Protein AF-F3LDH5-F1 (afdb_monomer_lite)

Structure (mmCIF, N/CA/C/O backbone):
data_AF-F3LDH5-F1
#
_entry.id   AF-F3LDH5-F1
#
loop_
_atom_site.group_PDB
_atom_site.id
_atom_site.type_symbol
_atom_site.label_atom_id
_atom_site.label_alt_id
_atom_site.label_comp_id
_atom_site.label_asym_id
_atom_site.label_entity_id
_atom_site.label_seq_id
_atom_site.pdbx_PDB_ins_code
_atom_site.Cartn_x
_atom_site.Cartn_y
_atom_site.Cartn_z
_atom_site.occupancy
_atom_site.B_iso_or_equiv
_atom_site.auth_seq_id
_atom_site.auth_comp_id
_atom_site.auth_asym_id
_atom_site.auth_atom_id
_atom_site.pdbx_PDB_model_num
ATOM 1 N N . MET A 1 1 ? -31.191 -3.529 12.093 1.00 47.81 1 MET A N 1
ATOM 2 C CA . MET A 1 1 ? -30.528 -4.529 11.219 1.00 47.81 1 MET A CA 1
ATOM 3 C C . MET A 1 1 ? -29.869 -3.888 9.993 1.00 47.81 1 MET A C 1
ATOM 5 O O . MET A 1 1 ? -28.769 -4.296 9.650 1.00 47.81 1 MET A O 1
ATOM 9 N N . SER A 1 2 ? -30.461 -2.839 9.402 1.00 53.72 2 SER A N 1
ATOM 10 C CA . SER A 1 2 ? -29.911 -2.131 8.227 1.00 53.72 2 SER A CA 1
ATOM 11 C C . SER A 1 2 ? -28.595 -1.366 8.480 1.00 53.72 2 SER A C 1
ATOM 13 O O . SER A 1 2 ? -27.668 -1.470 7.682 1.00 53.72 2 SER A O 1
ATOM 15 N N . GLU A 1 3 ? -28.449 -0.666 9.614 1.00 51.94 3 GLU A N 1
ATOM 16 C CA . GLU A 1 3 ? -27.232 0.126 9.902 1.00 51.94 3 GLU A CA 1
ATOM 17 C C . GLU A 1 3 ? -25.965 -0.727 10.075 1.00 51.94 3 GLU A C 1
ATOM 19 O O . G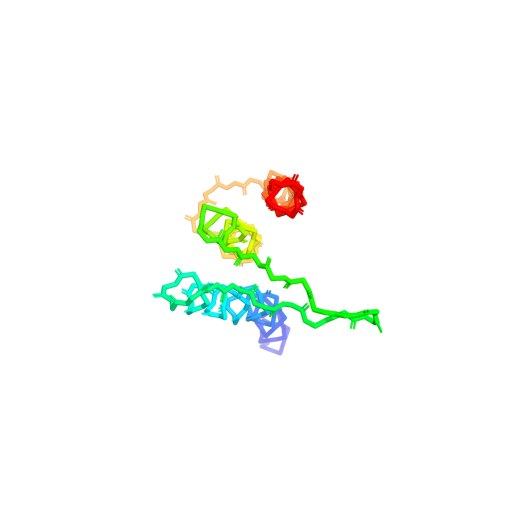LU A 1 3 ? -24.884 -0.354 9.620 1.00 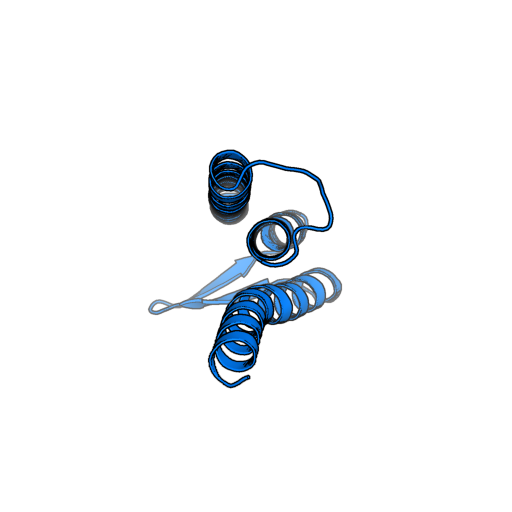51.94 3 GLU A O 1
ATOM 24 N N . VAL A 1 4 ? -26.093 -1.913 10.681 1.00 57.12 4 VAL A N 1
ATOM 25 C CA . VAL A 1 4 ? -24.966 -2.843 10.870 1.00 57.12 4 VAL A CA 1
ATOM 26 C C . VAL A 1 4 ? -24.489 -3.401 9.524 1.00 57.12 4 VAL A C 1
ATOM 28 O O . VAL A 1 4 ? -23.288 -3.545 9.303 1.00 57.12 4 VAL A O 1
ATOM 31 N N . ILE A 1 5 ? -25.414 -3.672 8.598 1.00 57.38 5 ILE A N 1
ATOM 32 C CA . ILE A 1 5 ? -25.102 -4.166 7.247 1.00 57.38 5 ILE A CA 1
ATOM 33 C C . ILE A 1 5 ? -24.427 -3.062 6.417 1.00 57.38 5 ILE A C 1
ATOM 35 O O . ILE A 1 5 ? -23.420 -3.312 5.749 1.00 57.38 5 ILE A O 1
ATOM 39 N N . GLN A 1 6 ? -24.908 -1.820 6.521 1.00 57.19 6 GLN A N 1
ATOM 40 C CA . GLN A 1 6 ? -24.323 -0.663 5.839 1.00 57.19 6 GLN A CA 1
ATOM 41 C C . GLN A 1 6 ? -22.910 -0.337 6.358 1.00 57.19 6 GLN A C 1
ATOM 43 O O . GLN A 1 6 ? -22.003 -0.062 5.570 1.00 57.19 6 GLN A O 1
ATOM 48 N N . SER A 1 7 ? -22.688 -0.455 7.672 1.00 65.75 7 SER A N 1
ATOM 49 C CA . SER A 1 7 ? -21.374 -0.303 8.312 1.00 65.75 7 SER A CA 1
ATOM 50 C C . SER A 1 7 ? -20.359 -1.344 7.822 1.00 65.75 7 SER A C 1
ATOM 52 O O . SER A 1 7 ? -19.245 -0.988 7.427 1.00 65.75 7 SER A O 1
ATOM 54 N N . LYS A 1 8 ? -20.758 -2.623 7.761 1.00 69.19 8 LYS A N 1
ATOM 55 C CA . LYS A 1 8 ? -19.900 -3.711 7.263 1.00 69.19 8 LYS A CA 1
ATOM 56 C C . LYS A 1 8 ? -19.580 -3.577 5.776 1.00 69.19 8 LYS A C 1
ATOM 58 O O . LYS A 1 8 ? -18.443 -3.807 5.381 1.00 69.19 8 LYS A O 1
ATOM 63 N N . THR A 1 9 ? -20.546 -3.149 4.967 1.00 75.38 9 THR A N 1
ATOM 64 C CA . THR A 1 9 ? -20.340 -2.921 3.527 1.00 75.38 9 THR A CA 1
ATOM 65 C C . THR A 1 9 ? -19.327 -1.801 3.285 1.00 75.38 9 THR A C 1
ATOM 67 O O . THR A 1 9 ? -18.425 -1.941 2.464 1.00 75.38 9 THR A O 1
ATOM 70 N N . LYS A 1 10 ? -19.409 -0.710 4.055 1.00 75.12 10 LYS A N 1
ATOM 71 C CA . LYS A 1 10 ? -18.448 0.395 3.967 1.00 75.12 10 LYS A CA 1
ATOM 72 C C . LYS A 1 10 ? -17.036 -0.039 4.376 1.00 75.12 10 LYS A C 1
ATOM 74 O O . LYS A 1 10 ? -16.079 0.282 3.680 1.00 75.12 10 LYS A O 1
ATOM 79 N N . ALA A 1 11 ? -16.912 -0.806 5.460 1.00 79.56 11 ALA A N 1
ATOM 80 C CA . ALA A 1 11 ? -15.641 -1.395 5.885 1.00 79.56 11 ALA A CA 1
ATOM 81 C C . ALA A 1 11 ? -15.045 -2.335 4.824 1.00 79.56 11 ALA A C 1
ATOM 83 O O . ALA A 1 11 ? -13.842 -2.302 4.572 1.00 79.56 11 ALA A O 1
ATOM 84 N N . PHE A 1 12 ? -15.890 -3.143 4.179 1.00 82.50 12 PHE A N 1
ATOM 85 C CA . PHE A 1 12 ? -15.479 -4.037 3.102 1.00 82.50 12 PHE A CA 1
ATOM 86 C C . PHE A 1 12 ? -14.935 -3.265 1.898 1.00 82.50 12 PHE A C 1
ATOM 88 O O . PHE A 1 12 ? -13.848 -3.580 1.428 1.00 82.50 12 PHE A O 1
ATOM 95 N N . ILE A 1 13 ? -15.634 -2.218 1.446 1.00 82.19 13 ILE A N 1
ATOM 96 C CA . ILE A 1 13 ? -15.178 -1.378 0.327 1.00 82.19 13 ILE A CA 1
ATOM 97 C C . ILE A 1 13 ? -13.827 -0.724 0.646 1.00 82.19 13 ILE A C 1
ATOM 99 O O . ILE A 1 13 ? -12.937 -0.730 -0.202 1.00 82.19 13 ILE A O 1
ATOM 103 N N . HIS A 1 14 ? -13.650 -0.220 1.873 1.00 83.81 14 HIS A N 1
ATOM 104 C CA . HIS A 1 14 ? -12.375 0.357 2.304 1.00 83.81 14 HIS A CA 1
ATOM 105 C C . HIS A 1 14 ? -11.228 -0.658 2.261 1.00 83.81 14 HIS A C 1
ATOM 107 O O . HIS A 1 14 ? -10.157 -0.314 1.789 1.00 83.81 14 HIS A O 1
ATOM 113 N N . CYS A 1 15 ? -11.460 -1.915 2.651 1.00 88.12 15 CYS A N 1
ATOM 114 C CA . CYS A 1 15 ? -10.430 -2.957 2.588 1.00 88.12 15 CYS A CA 1
ATOM 115 C C . CYS A 1 15 ? -10.218 -3.517 1.168 1.00 88.12 15 CYS A C 1
ATOM 117 O O . CYS A 1 15 ? -9.129 -3.989 0.850 1.00 88.12 15 CYS A O 1
ATOM 119 N N . ALA A 1 16 ? -11.238 -3.487 0.307 1.00 89.94 16 ALA A N 1
ATOM 120 C CA . ALA A 1 16 ? -11.179 -4.086 -1.025 1.00 89.94 16 ALA A CA 1
ATOM 121 C C . ALA A 1 16 ? -10.185 -3.367 -1.948 1.00 89.94 16 ALA A C 1
ATOM 123 O O . ALA A 1 16 ? -9.439 -4.025 -2.669 1.00 89.94 16 ALA A O 1
ATOM 124 N N . ILE A 1 17 ? -10.137 -2.032 -1.903 1.00 91.56 17 ILE A N 1
ATOM 125 C CA . ILE A 1 17 ? -9.219 -1.226 -2.723 1.00 91.56 17 ILE A CA 1
ATOM 126 C C . ILE A 1 17 ? -7.746 -1.583 -2.449 1.00 91.56 17 ILE A C 1
ATOM 128 O O . ILE A 1 17 ? -7.068 -2.016 -3.385 1.00 91.56 17 ILE A O 1
ATOM 132 N N . PRO A 1 18 ? -7.226 -1.462 -1.210 1.00 92.94 18 PRO A N 1
ATOM 133 C CA . PRO A 1 18 ? -5.837 -1.795 -0.930 1.00 92.94 18 PRO A CA 1
ATOM 134 C C . PRO A 1 18 ? -5.557 -3.291 -1.105 1.00 92.94 18 PRO A C 1
ATOM 136 O O . PRO A 1 18 ? -4.446 -3.643 -1.483 1.00 92.94 18 PRO A O 1
ATOM 139 N N . PHE A 1 19 ? -6.544 -4.175 -0.922 1.00 94.56 19 PHE A N 1
ATOM 140 C CA . PHE A 1 19 ? -6.384 -5.604 -1.203 1.00 94.56 19 PHE A CA 1
ATOM 141 C C . PHE A 1 19 ? -6.169 -5.897 -2.696 1.00 94.56 19 PHE A C 1
ATOM 143 O O . PHE A 1 19 ? -5.230 -6.605 -3.058 1.00 94.56 19 PHE A O 1
ATOM 150 N N . LEU A 1 20 ? -6.999 -5.330 -3.577 1.00 94.81 20 LEU A N 1
ATOM 151 C CA . LEU A 1 20 ? -6.832 -5.477 -5.026 1.00 94.81 20 LEU A CA 1
ATOM 152 C C . LEU A 1 20 ? -5.518 -4.848 -5.498 1.00 94.81 20 LEU A C 1
ATOM 154 O O . LEU A 1 20 ? -4.803 -5.441 -6.305 1.00 94.81 20 LEU A O 1
ATOM 158 N N . MET A 1 21 ? -5.172 -3.680 -4.952 1.00 94.69 21 MET A N 1
ATOM 159 C CA . MET A 1 21 ? -3.909 -3.011 -5.253 1.00 94.69 21 MET A CA 1
ATOM 160 C C . MET A 1 21 ? -2.705 -3.839 -4.785 1.00 94.69 21 MET A C 1
ATOM 162 O O . MET A 1 21 ? -1.733 -3.957 -5.525 1.00 94.69 21 MET A O 1
ATOM 166 N N . LEU A 1 22 ? -2.785 -4.479 -3.612 1.00 96.31 22 LEU A N 1
ATOM 167 C CA . LEU A 1 22 ? -1.763 -5.411 -3.131 1.00 96.31 22 LEU A CA 1
ATOM 168 C C . LEU A 1 22 ? -1.600 -6.592 -4.089 1.00 96.31 22 LEU A C 1
ATOM 170 O O . LEU A 1 22 ? -0.476 -6.936 -4.435 1.00 96.31 22 LEU A O 1
ATOM 174 N N . GLY A 1 23 ? -2.707 -7.184 -4.546 1.00 95.88 23 GLY A N 1
ATOM 175 C CA . GLY A 1 23 ? -2.679 -8.274 -5.521 1.00 95.88 23 GLY A CA 1
ATOM 176 C C . GLY A 1 23 ? -1.988 -7.869 -6.824 1.00 95.88 23 GLY A C 1
ATOM 177 O O . GLY A 1 23 ? -1.109 -8.586 -7.298 1.00 95.88 23 GLY A O 1
ATOM 178 N N . TYR A 1 24 ? -2.322 -6.690 -7.358 1.00 95.50 24 TYR A N 1
ATOM 179 C CA . TYR A 1 24 ? -1.670 -6.138 -8.548 1.00 95.50 24 TYR A CA 1
ATOM 180 C C . TYR A 1 24 ? -0.162 -5.930 -8.338 1.00 95.50 24 TYR A C 1
ATOM 182 O O . TYR A 1 24 ? 0.647 -6.342 -9.167 1.00 95.50 24 TYR A O 1
ATOM 190 N N . PHE A 1 25 ? 0.224 -5.335 -7.207 1.00 95.88 25 PHE A N 1
ATOM 191 C CA . PHE A 1 25 ? 1.618 -5.011 -6.902 1.00 95.88 25 PHE A CA 1
ATOM 192 C C . PHE A 1 25 ? 2.453 -6.274 -6.682 1.00 95.88 25 PHE A C 1
ATOM 194 O O . PHE A 1 25 ? 3.541 -6.388 -7.237 1.00 95.88 25 PHE A O 1
ATOM 201 N N . LEU A 1 26 ? 1.929 -7.250 -5.935 1.00 96.31 26 LEU A N 1
ATOM 202 C CA . LEU A 1 26 ? 2.594 -8.535 -5.719 1.00 96.31 26 LEU A CA 1
ATOM 203 C C . LEU A 1 26 ? 2.765 -9.305 -7.028 1.00 96.31 26 LEU A C 1
ATOM 205 O O . LEU A 1 26 ? 3.838 -9.848 -7.271 1.00 96.31 26 LEU A O 1
ATOM 209 N N . PHE A 1 27 ? 1.739 -9.326 -7.883 1.00 95.81 27 PHE A N 1
ATOM 210 C CA . PHE A 1 27 ? 1.839 -9.963 -9.193 1.00 95.81 27 PHE A CA 1
ATOM 211 C C . PHE A 1 27 ? 2.916 -9.300 -10.062 1.00 95.81 27 PHE A C 1
ATOM 213 O O . PHE A 1 27 ? 3.732 -9.997 -10.665 1.00 95.81 27 PHE A O 1
ATOM 220 N N . GLY A 1 28 ? 2.963 -7.964 -10.075 1.00 93.56 28 GLY A N 1
ATOM 221 C CA . GLY A 1 28 ? 4.008 -7.209 -10.764 1.00 93.56 28 GLY A CA 1
ATOM 222 C C . GLY A 1 28 ? 5.405 -7.497 -10.211 1.00 93.56 28 GLY A C 1
ATOM 223 O O . GLY A 1 28 ? 6.306 -7.827 -10.975 1.00 93.56 28 GLY A O 1
ATOM 224 N N . ALA A 1 29 ? 5.582 -7.456 -8.887 1.00 93.69 29 ALA A N 1
ATOM 225 C CA . ALA A 1 29 ? 6.865 -7.705 -8.224 1.00 93.69 29 ALA A CA 1
ATOM 226 C C . ALA A 1 29 ? 7.388 -9.144 -8.402 1.00 93.69 29 ALA A C 1
ATOM 228 O O . ALA A 1 29 ? 8.600 -9.347 -8.430 1.00 93.69 29 ALA A O 1
ATOM 229 N N . LEU A 1 30 ? 6.492 -10.132 -8.526 1.00 93.88 30 LEU A N 1
ATOM 230 C CA . LEU A 1 30 ? 6.838 -11.530 -8.815 1.00 93.88 30 LEU A CA 1
ATOM 231 C C . LEU A 1 30 ? 7.150 -11.794 -10.292 1.00 93.88 30 LEU A C 1
ATOM 233 O O . LEU A 1 30 ? 7.810 -12.784 -10.594 1.00 93.88 30 LEU A O 1
ATOM 237 N N . SER A 1 31 ? 6.639 -10.954 -11.192 1.00 90.94 31 SER A N 1
ATOM 238 C CA . SER A 1 31 ? 6.830 -11.103 -12.633 1.00 90.94 31 SER A CA 1
ATOM 239 C C . SER A 1 31 ? 8.076 -10.327 -13.068 1.00 90.94 31 SER A C 1
ATOM 241 O O . SER A 1 31 ? 9.196 -10.777 -12.848 1.00 90.94 31 SER A O 1
ATOM 243 N N . GLU A 1 32 ? 7.899 -9.139 -13.645 1.00 87.38 32 GLU A N 1
ATOM 244 C CA . GLU A 1 32 ? 8.995 -8.336 -14.204 1.00 87.38 32 GLU A CA 1
ATOM 245 C C . GLU A 1 32 ? 9.061 -6.926 -13.609 1.00 87.38 32 GLU A C 1
ATOM 247 O O . GLU A 1 32 ? 10.015 -6.196 -13.854 1.00 87.38 32 GLU A O 1
ATOM 252 N N . GLY A 1 33 ? 8.070 -6.531 -12.808 1.00 90.69 33 GLY A N 1
ATOM 253 C CA . GLY A 1 33 ? 7.929 -5.180 -12.288 1.00 90.69 33 GLY A CA 1
ATOM 254 C C . GLY A 1 33 ? 6.481 -4.716 -12.207 1.00 90.69 33 GLY A C 1
ATOM 255 O O . GLY A 1 33 ? 5.563 -5.322 -12.760 1.00 90.69 33 GLY A O 1
ATOM 256 N N . ILE A 1 34 ? 6.271 -3.606 -11.508 1.00 94.06 34 ILE A N 1
ATOM 257 C CA . ILE A 1 34 ? 4.964 -2.961 -11.377 1.00 94.06 34 ILE A CA 1
ATOM 258 C C . ILE A 1 34 ? 4.924 -1.785 -12.345 1.00 94.06 34 ILE A C 1
ATOM 260 O O . ILE A 1 34 ? 5.750 -0.879 -12.255 1.00 94.06 34 ILE A O 1
ATOM 264 N N . VAL A 1 35 ? 3.944 -1.776 -13.245 1.00 92.81 35 VAL A N 1
ATOM 265 C CA . VAL A 1 35 ? 3.740 -0.674 -14.193 1.00 92.81 35 VAL A CA 1
ATOM 266 C C . VAL A 1 35 ? 2.528 0.138 -13.760 1.00 92.81 35 VAL A C 1
ATOM 268 O O . VAL A 1 35 ? 1.432 -0.392 -13.613 1.00 92.81 35 VAL A O 1
ATOM 271 N N . ILE A 1 36 ? 2.698 1.434 -13.541 1.00 90.50 36 ILE A N 1
ATOM 272 C CA . ILE A 1 36 ? 1.622 2.331 -13.125 1.00 90.50 36 ILE A CA 1
ATOM 273 C C . ILE A 1 36 ? 1.399 3.339 -14.255 1.00 90.50 36 ILE A C 1
ATOM 275 O O . ILE A 1 36 ? 2.283 4.161 -14.514 1.00 90.50 36 ILE A O 1
ATOM 279 N N . PRO A 1 37 ? 0.256 3.282 -14.964 1.00 86.56 37 PRO A N 1
ATOM 280 C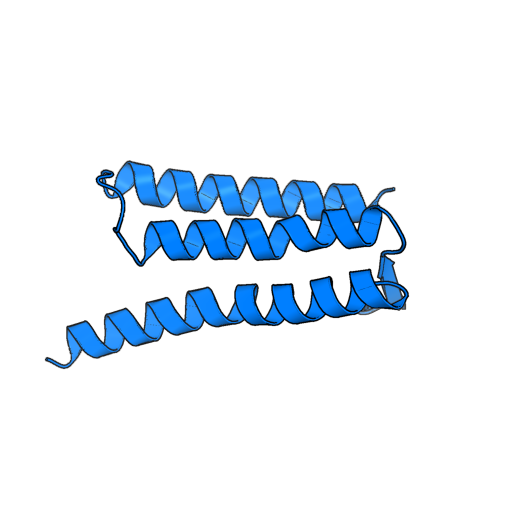 CA . PRO A 1 37 ? -0.030 4.228 -16.031 1.00 86.56 37 PRO A CA 1
ATOM 281 C C . PRO A 1 37 ? -0.285 5.621 -15.447 1.00 86.56 37 PRO A C 1
ATOM 283 O O . PRO A 1 37 ? -1.096 5.795 -14.537 1.00 86.56 37 PRO A O 1
ATOM 286 N N . GLY A 1 38 ? 0.408 6.616 -15.986 1.00 84.00 38 GLY A N 1
ATOM 287 C CA . GLY A 1 38 ? 0.259 8.029 -15.670 1.00 84.00 38 GLY A CA 1
ATOM 288 C C . GLY A 1 38 ? -0.095 8.849 -16.910 1.00 84.00 38 GLY A C 1
ATOM 289 O O . GLY A 1 38 ? -0.183 8.341 -18.027 1.00 84.00 38 GLY A O 1
ATOM 290 N N . ARG A 1 39 ? -0.312 10.152 -16.712 1.00 81.25 39 ARG A N 1
ATOM 291 C CA . ARG A 1 39 ? -0.736 11.064 -17.785 1.00 81.25 39 ARG A CA 1
ATOM 292 C C . ARG A 1 39 ? 0.329 11.260 -18.871 1.00 81.25 39 ARG A C 1
ATOM 294 O O . ARG A 1 39 ? -0.028 11.394 -20.034 1.00 81.25 39 ARG A O 1
ATOM 301 N N . GLU A 1 40 ? 1.604 11.292 -18.488 1.00 83.00 40 GLU A N 1
ATOM 302 C CA . GLU A 1 40 ? 2.736 11.566 -19.394 1.00 83.00 40 GLU A CA 1
ATOM 303 C C . GLU A 1 40 ? 3.567 10.316 -19.724 1.00 83.00 40 GLU A C 1
ATOM 305 O O . GLU A 1 40 ? 4.595 10.402 -20.388 1.00 83.00 40 GLU A O 1
ATOM 310 N N . GLY A 1 41 ? 3.127 9.138 -19.278 1.00 84.50 41 GLY A N 1
ATOM 311 C CA . GLY A 1 41 ? 3.845 7.884 -19.476 1.00 84.50 41 GLY A CA 1
ATOM 312 C C . GLY A 1 41 ? 3.524 6.869 -18.390 1.00 84.50 41 GLY A C 1
ATOM 313 O O . GLY A 1 41 ? 2.619 7.066 -17.582 1.00 84.50 41 GLY A O 1
ATOM 314 N N . SER A 1 42 ? 4.273 5.773 -18.360 1.00 87.50 42 SER A N 1
ATOM 315 C CA . SER A 1 42 ? 4.150 4.737 -17.336 1.00 87.50 42 SER A CA 1
ATOM 316 C C . SER A 1 42 ? 5.320 4.794 -16.362 1.00 87.50 42 SER A C 1
ATOM 318 O O . SER A 1 42 ? 6.474 4.759 -16.786 1.00 87.50 42 SER A O 1
ATOM 320 N N . LEU A 1 43 ? 5.032 4.814 -15.062 1.00 88.00 43 LEU A N 1
ATOM 321 C CA . LEU A 1 43 ? 6.038 4.570 -14.035 1.00 88.00 43 LEU A CA 1
ATOM 322 C C . LEU A 1 43 ? 6.272 3.058 -13.942 1.00 88.00 43 LEU A C 1
ATOM 324 O O . LEU A 1 43 ? 5.341 2.319 -13.631 1.00 88.00 43 LEU A O 1
ATOM 328 N N . ALA A 1 44 ? 7.494 2.603 -14.205 1.00 91.19 44 ALA A N 1
ATOM 329 C CA . ALA A 1 44 ? 7.883 1.206 -14.041 1.00 91.19 44 ALA A CA 1
ATOM 330 C C . ALA A 1 44 ? 8.761 1.058 -12.793 1.00 91.19 44 ALA A C 1
ATOM 332 O O . ALA A 1 44 ? 9.840 1.637 -12.714 1.00 91.19 44 ALA A O 1
ATOM 333 N N . LEU A 1 45 ? 8.289 0.286 -11.819 1.00 92.12 45 LEU A N 1
ATOM 334 C CA . LEU A 1 45 ? 9.022 -0.061 -10.606 1.00 92.12 45 LEU A CA 1
ATOM 335 C C . LEU A 1 45 ? 9.573 -1.473 -10.771 1.00 92.12 45 LEU A C 1
ATOM 337 O O . LEU A 1 45 ? 8.803 -2.420 -10.934 1.00 92.12 45 LEU A O 1
ATOM 341 N N . LEU A 1 46 ? 10.896 -1.609 -10.727 1.00 92.75 46 LEU A N 1
ATOM 342 C CA . LEU A 1 46 ? 11.603 -2.865 -10.978 1.00 92.75 46 LEU A CA 1
ATOM 343 C C . LEU A 1 46 ? 12.388 -3.303 -9.736 1.00 92.75 46 LEU A C 1
ATOM 345 O O . LEU A 1 46 ? 12.727 -2.485 -8.878 1.00 92.75 46 LEU A O 1
ATOM 349 N N . GLY A 1 47 ? 12.690 -4.600 -9.640 1.00 91.00 47 GLY A N 1
ATOM 350 C CA . GLY A 1 47 ? 13.547 -5.151 -8.587 1.00 91.00 47 GLY A CA 1
ATOM 351 C C . GLY A 1 47 ? 13.097 -4.762 -7.174 1.00 91.00 47 GLY A C 1
ATOM 352 O O . GLY A 1 47 ? 11.941 -4.954 -6.802 1.00 91.00 47 GLY A O 1
ATOM 353 N N . ILE A 1 48 ? 14.014 -4.204 -6.379 1.00 92.56 48 ILE A N 1
ATOM 354 C CA . ILE A 1 48 ? 13.763 -3.824 -4.977 1.00 92.56 48 ILE A CA 1
ATOM 355 C C . ILE A 1 48 ? 12.655 -2.767 -4.870 1.00 92.56 48 ILE A C 1
ATOM 357 O O . ILE A 1 48 ? 11.820 -2.856 -3.971 1.00 92.56 48 ILE A O 1
ATOM 361 N N . SER A 1 49 ? 12.586 -1.818 -5.806 1.00 93.56 49 SER A N 1
ATOM 362 C CA . SER A 1 49 ? 11.557 -0.775 -5.812 1.00 93.56 49 SER A CA 1
ATOM 363 C C . SER A 1 49 ? 10.150 -1.356 -5.976 1.00 93.56 49 SER A C 1
ATOM 365 O O . SER A 1 49 ? 9.214 -0.876 -5.341 1.00 93.56 49 SER A O 1
ATOM 367 N N . ALA A 1 50 ? 9.992 -2.438 -6.748 1.00 94.06 50 ALA A N 1
ATOM 368 C CA . ALA A 1 50 ? 8.714 -3.144 -6.864 1.00 94.06 50 ALA A CA 1
ATOM 369 C C . ALA A 1 50 ? 8.282 -3.758 -5.521 1.00 94.06 50 ALA A C 1
ATOM 371 O O . ALA A 1 50 ? 7.147 -3.582 -5.083 1.00 94.06 50 ALA A O 1
ATOM 372 N N . TRP A 1 51 ? 9.210 -4.416 -4.820 1.00 94.56 51 TRP A N 1
ATOM 373 C CA . TRP A 1 51 ? 8.949 -5.006 -3.504 1.00 94.56 51 TRP A CA 1
ATOM 374 C C . TRP A 1 51 ? 8.649 -3.957 -2.433 1.00 94.56 51 TRP A C 1
ATOM 376 O O . TRP A 1 51 ? 7.737 -4.144 -1.626 1.00 94.56 51 TRP A O 1
ATOM 386 N N . LEU A 1 52 ? 9.373 -2.836 -2.438 1.00 94.38 52 LEU A N 1
ATOM 387 C CA . LEU A 1 52 ? 9.099 -1.716 -1.538 1.00 94.38 52 LEU A CA 1
ATOM 388 C C . LEU A 1 52 ? 7.728 -1.100 -1.819 1.00 94.38 52 LEU A C 1
ATOM 390 O O . LEU A 1 52 ? 6.988 -0.802 -0.883 1.00 94.38 52 LEU A O 1
ATOM 394 N N . ALA A 1 53 ? 7.340 -0.975 -3.088 1.00 94.81 53 ALA A N 1
ATOM 395 C CA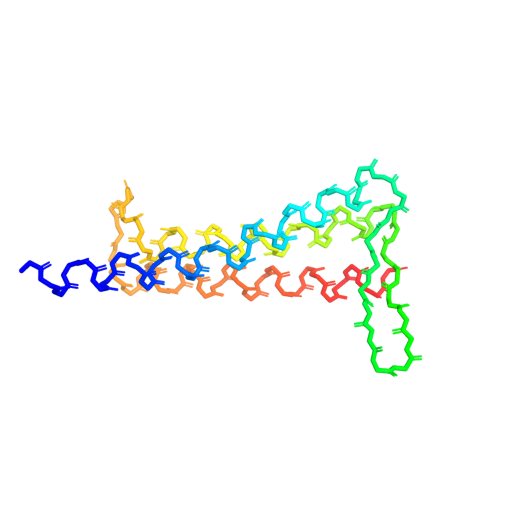 . ALA A 1 53 ? 6.030 -0.461 -3.454 1.00 94.81 53 ALA A CA 1
ATOM 396 C C . ALA A 1 53 ? 4.885 -1.334 -2.917 1.00 94.81 53 ALA A C 1
ATOM 398 O O . ALA A 1 53 ? 3.859 -0.784 -2.518 1.00 94.81 53 ALA A O 1
ATOM 399 N N . CYS A 1 54 ? 5.058 -2.662 -2.821 1.00 96.00 54 CYS A N 1
ATOM 400 C CA . CYS A 1 54 ? 4.078 -3.576 -2.214 1.00 96.00 54 CYS A CA 1
ATOM 401 C C . CYS A 1 54 ? 3.775 -3.259 -0.738 1.00 96.00 54 CYS A C 1
ATOM 403 O O . CYS A 1 54 ? 2.692 -3.588 -0.248 1.00 96.00 54 CYS A O 1
ATOM 405 N N . LEU A 1 55 ? 4.695 -2.605 -0.017 1.00 95.31 55 LEU A N 1
ATOM 406 C CA . LEU A 1 55 ? 4.486 -2.248 1.389 1.00 95.31 55 LEU A CA 1
ATOM 407 C C . LEU A 1 55 ? 3.380 -1.206 1.564 1.00 95.31 55 LEU A C 1
ATOM 409 O O . LEU A 1 55 ? 2.702 -1.217 2.588 1.00 95.31 55 LEU A O 1
ATOM 413 N N . PHE A 1 56 ? 3.143 -0.339 0.578 1.00 95.94 56 PHE A N 1
ATOM 414 C CA . PHE A 1 56 ? 2.072 0.650 0.667 1.00 95.94 56 PHE A CA 1
ATOM 415 C C . PHE A 1 56 ? 0.673 0.029 0.757 1.00 95.94 56 PHE A C 1
ATOM 417 O O . PHE A 1 56 ? 0.013 0.239 1.780 1.00 95.94 56 PHE A O 1
ATOM 424 N N . PRO A 1 57 ? 0.200 -0.753 -0.236 1.00 95.69 57 PRO A N 1
ATOM 425 C CA . PRO A 1 57 ? -1.108 -1.387 -0.146 1.00 95.69 57 PRO A CA 1
ATOM 426 C C . PRO A 1 57 ? -1.208 -2.339 1.052 1.00 95.69 57 PRO A C 1
ATOM 428 O O . PRO A 1 57 ? -2.275 -2.440 1.652 1.00 95.69 57 PRO A O 1
ATOM 431 N N . LEU A 1 58 ? -0.105 -2.977 1.465 1.00 96.56 58 LEU A N 1
ATOM 432 C CA . LEU A 1 58 ? -0.074 -3.824 2.659 1.00 96.56 58 LEU A CA 1
ATOM 433 C C . LEU A 1 58 ? -0.325 -3.030 3.953 1.00 96.56 58 LEU A C 1
ATOM 435 O O . LEU A 1 58 ? -1.167 -3.416 4.768 1.00 96.56 58 LEU A O 1
ATOM 439 N N . LEU A 1 59 ? 0.399 -1.927 4.159 1.00 96.00 59 LEU A N 1
ATOM 440 C CA . LEU A 1 59 ? 0.261 -1.088 5.352 1.00 96.00 59 LEU A CA 1
ATOM 441 C C . LEU A 1 59 ? -1.089 -0.373 5.376 1.00 96.00 59 LEU A C 1
ATOM 443 O O . LEU A 1 59 ? -1.715 -0.292 6.433 1.00 96.00 59 LEU A O 1
ATOM 447 N N . TRP A 1 60 ? -1.576 0.072 4.217 1.00 95.06 60 TRP A N 1
ATOM 448 C CA . TRP A 1 60 ? -2.919 0.628 4.088 1.00 95.06 60 TRP A CA 1
ATOM 449 C C . TRP A 1 60 ? -3.983 -0.419 4.452 1.00 95.06 60 TRP A C 1
ATOM 451 O O . TRP A 1 60 ? -4.790 -0.176 5.351 1.00 95.06 60 TRP A O 1
ATOM 461 N N . LEU A 1 61 ? -3.934 -1.621 3.866 1.00 94.56 61 LEU A N 1
ATOM 462 C CA . LEU A 1 61 ? -4.866 -2.703 4.200 1.00 94.56 61 LEU A CA 1
ATOM 463 C C . LEU A 1 61 ? -4.836 -3.030 5.699 1.00 94.56 61 LEU A C 1
ATOM 465 O O . LEU A 1 61 ? -5.881 -3.164 6.330 1.00 94.56 61 LEU A O 1
ATOM 469 N N . THR A 1 62 ? -3.642 -3.105 6.288 1.00 92.31 62 THR A N 1
ATOM 470 C CA . THR A 1 62 ? -3.469 -3.339 7.729 1.00 92.31 62 THR A CA 1
ATOM 471 C C . THR A 1 62 ? -4.111 -2.224 8.557 1.00 92.31 62 THR A C 1
ATOM 473 O O . THR A 1 62 ? -4.801 -2.496 9.542 1.00 92.31 62 THR A O 1
ATOM 476 N N . GLY A 1 63 ? -3.940 -0.966 8.146 1.00 91.50 63 GLY A N 1
ATOM 477 C CA . GLY A 1 63 ? -4.565 0.188 8.782 1.00 91.50 63 GLY A CA 1
ATOM 478 C C . GLY A 1 63 ? -6.092 0.147 8.726 1.00 91.50 63 GLY A C 1
ATOM 479 O O . GLY A 1 63 ? -6.744 0.432 9.736 1.00 91.50 63 GLY A O 1
ATOM 480 N N . ASP A 1 64 ? -6.675 -0.237 7.591 1.00 90.31 64 ASP A N 1
ATOM 481 C CA . ASP A 1 64 ? -8.128 -0.374 7.442 1.00 90.31 64 ASP A CA 1
ATOM 482 C C . ASP A 1 64 ? -8.673 -1.564 8.242 1.00 90.31 64 ASP A C 1
ATOM 484 O O . ASP A 1 64 ? -9.706 -1.440 8.909 1.00 90.31 64 ASP A O 1
ATOM 488 N N . LEU A 1 65 ? -7.940 -2.681 8.293 1.00 89.31 65 LEU A N 1
ATOM 489 C CA . LEU A 1 65 ? -8.284 -3.817 9.146 1.00 89.31 65 LEU A CA 1
ATOM 490 C C . LEU A 1 65 ? -8.305 -3.422 10.625 1.00 89.31 65 LEU A C 1
ATOM 492 O O . LEU A 1 65 ? -9.297 -3.674 11.306 1.00 89.31 65 LEU A O 1
ATOM 496 N N . ILE A 1 66 ? -7.278 -2.722 11.117 1.00 88.62 66 ILE A N 1
ATOM 497 C CA . ILE A 1 66 ? -7.242 -2.223 12.500 1.00 88.62 66 ILE A CA 1
ATOM 498 C C . ILE A 1 66 ? -8.417 -1.280 12.764 1.00 88.62 66 ILE A C 1
ATOM 500 O O . ILE A 1 66 ? -9.045 -1.351 13.824 1.00 88.62 66 ILE A O 1
ATOM 504 N N . ARG A 1 67 ? -8.754 -0.406 11.812 1.00 86.06 67 ARG A N 1
ATOM 505 C CA . ARG A 1 67 ? -9.825 0.588 11.956 1.00 86.06 67 ARG A CA 1
ATOM 506 C C . ARG A 1 67 ? -11.228 -0.012 11.933 1.00 86.06 67 ARG A C 1
ATOM 508 O O . ARG A 1 67 ? -12.107 0.491 12.635 1.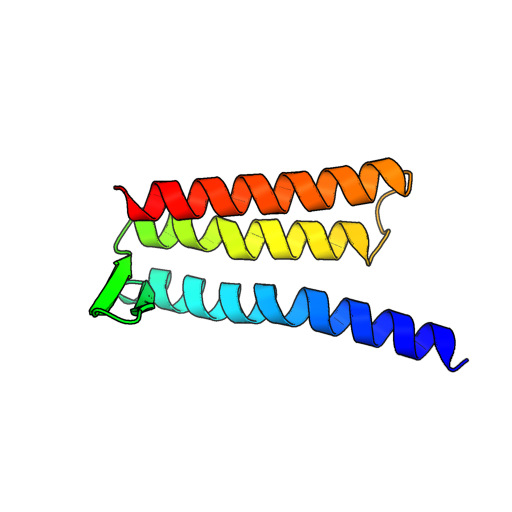00 86.06 67 ARG A O 1
ATOM 515 N N . HIS A 1 68 ? -11.445 -1.093 11.193 1.00 84.44 68 HIS A N 1
ATOM 516 C CA . HIS A 1 68 ? -12.780 -1.656 10.977 1.00 84.44 68 HIS A CA 1
ATOM 517 C C . HIS A 1 68 ? -13.039 -2.988 11.692 1.00 84.44 68 HIS A C 1
ATOM 519 O O . HIS A 1 68 ? -14.184 -3.248 12.057 1.00 84.44 68 HIS A O 1
ATOM 525 N N . TYR A 1 69 ? -12.002 -3.769 12.000 1.00 81.62 69 TYR A N 1
ATOM 526 C CA . TYR A 1 69 ? -12.098 -5.063 12.682 1.00 81.62 69 TYR A CA 1
ATOM 527 C C . TYR A 1 69 ? -11.337 -5.024 14.019 1.00 81.62 69 TYR A C 1
ATOM 529 O O . TYR A 1 69 ? -10.140 -5.313 14.065 1.00 81.62 69 TYR A O 1
ATOM 537 N N . PRO A 1 70 ? -11.995 -4.634 15.128 1.00 69.62 70 PRO A N 1
ATOM 538 C CA . PRO A 1 70 ? -11.376 -4.548 16.450 1.00 69.62 70 PRO A CA 1
ATOM 539 C C . PRO A 1 70 ? -11.153 -5.936 17.059 1.00 69.62 70 PRO A C 1
ATOM 541 O O . PRO A 1 70 ? -11.787 -6.303 18.042 1.00 69.62 70 PRO A O 1
ATOM 544 N N . ASN A 1 71 ? -10.234 -6.709 16.490 1.00 71.81 71 ASN A N 1
ATOM 545 C CA . ASN A 1 71 ? -9.776 -7.953 17.109 1.00 71.81 71 ASN A CA 1
ATOM 546 C C . ASN A 1 71 ? -8.754 -7.687 18.229 1.00 71.81 71 ASN A C 1
ATOM 548 O O . ASN A 1 71 ? -8.469 -8.574 19.026 1.00 71.81 71 ASN A O 1
ATOM 552 N N . VAL A 1 72 ? -8.215 -6.463 18.303 1.00 70.44 72 VAL A N 1
ATOM 553 C CA . VAL A 1 72 ? -7.240 -6.032 19.311 1.00 70.44 72 VAL A CA 1
ATOM 554 C C . VAL A 1 72 ? -7.881 -4.968 20.210 1.00 70.44 72 VAL A C 1
ATOM 556 O O . VAL A 1 72 ? -8.446 -4.002 19.683 1.00 70.44 72 VAL A O 1
ATOM 559 N N . PRO A 1 73 ? -7.804 -5.101 21.549 1.00 78.50 73 PRO A N 1
ATOM 560 C CA . PRO A 1 73 ? -8.361 -4.119 22.471 1.00 78.50 73 PRO A CA 1
ATOM 561 C C . PRO A 1 73 ? -7.561 -2.812 22.397 1.00 78.50 73 PRO A C 1
ATOM 563 O O . PRO A 1 73 ? -6.493 -2.666 22.984 1.00 78.50 73 PRO A O 1
ATOM 566 N N . MET A 1 74 ? -8.091 -1.844 21.654 1.00 82.19 74 MET A N 1
ATOM 567 C CA . MET A 1 74 ? -7.541 -0.498 21.514 1.00 82.19 74 MET A CA 1
ATOM 568 C C . MET A 1 74 ? -8.669 0.529 21.568 1.00 82.19 74 MET A C 1
ATOM 570 O O . MET A 1 74 ? -9.769 0.291 21.063 1.00 82.19 74 MET A O 1
ATOM 574 N N . SER A 1 75 ? -8.388 1.708 22.128 1.00 88.38 75 SER A N 1
ATOM 575 C CA . SER A 1 75 ? -9.341 2.821 22.090 1.00 88.38 75 SER A CA 1
ATOM 576 C C . SER A 1 75 ? -9.599 3.271 20.648 1.00 88.38 75 SER A C 1
ATOM 578 O O . SER A 1 75 ? -8.724 3.184 19.784 1.00 88.38 75 SER A O 1
ATOM 580 N N . THR A 1 76 ? -10.788 3.814 20.373 1.00 86.31 76 THR A N 1
ATOM 581 C CA . THR A 1 76 ? -11.144 4.323 19.036 1.00 86.31 76 THR A CA 1
ATOM 582 C C . THR A 1 76 ? -10.146 5.369 18.533 1.00 86.31 76 THR A C 1
ATOM 584 O O . THR A 1 76 ? -9.782 5.368 17.358 1.00 86.31 76 THR A O 1
ATOM 587 N N . LYS A 1 77 ? -9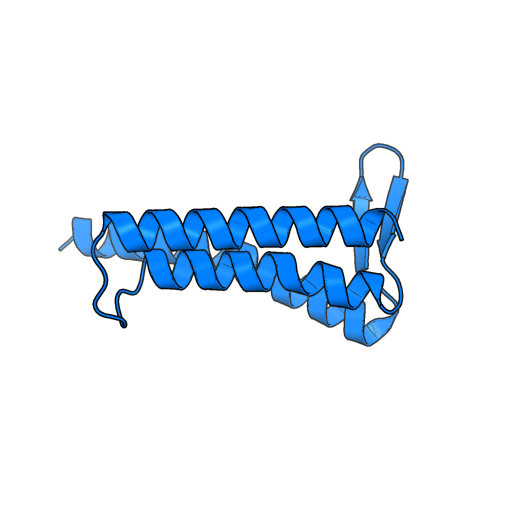.643 6.226 19.434 1.00 89.06 77 LYS A N 1
ATOM 588 C CA . LYS A 1 77 ? -8.614 7.226 19.118 1.00 89.06 77 LYS A CA 1
ATOM 589 C C . LYS A 1 77 ? -7.294 6.566 18.713 1.00 89.06 77 LYS A C 1
ATOM 591 O O . LYS A 1 77 ? -6.735 6.940 17.686 1.00 89.06 77 LYS A O 1
ATOM 596 N N . ALA A 1 78 ? -6.831 5.572 19.473 1.00 89.19 78 ALA A N 1
ATOM 597 C CA . ALA A 1 78 ? -5.604 4.843 19.159 1.00 89.19 78 ALA A CA 1
ATOM 598 C C . ALA A 1 78 ? -5.711 4.088 17.825 1.00 89.19 78 ALA A C 1
ATOM 600 O O . ALA A 1 78 ? -4.791 4.161 17.019 1.00 89.19 78 ALA A O 1
ATOM 601 N N . ARG A 1 79 ? -6.853 3.443 17.543 1.00 89.38 79 ARG A N 1
ATOM 602 C CA . ARG A 1 79 ? -7.093 2.734 16.271 1.00 89.38 79 ARG A CA 1
ATOM 603 C C . ARG A 1 79 ? -7.056 3.666 15.070 1.00 89.38 79 ARG A C 1
ATOM 605 O O . ARG A 1 79 ? -6.387 3.365 14.087 1.00 89.38 79 ARG A O 1
ATOM 612 N N . ASN A 1 80 ? -7.749 4.801 15.158 1.00 89.81 80 ASN A N 1
ATOM 613 C CA . ASN A 1 80 ? -7.741 5.792 14.085 1.00 89.81 80 ASN A CA 1
ATOM 614 C C . ASN A 1 80 ? -6.330 6.350 13.865 1.00 89.81 80 ASN A C 1
ATOM 616 O O . ASN A 1 80 ? -5.901 6.475 12.726 1.00 89.81 80 ASN A O 1
ATOM 620 N N . MET A 1 81 ? -5.592 6.632 14.942 1.00 92.81 81 MET A N 1
ATOM 621 C CA . MET A 1 81 ? -4.221 7.128 14.840 1.00 92.81 81 MET A CA 1
ATOM 622 C C . MET A 1 81 ? -3.281 6.088 14.219 1.00 92.81 81 MET A C 1
ATOM 624 O O . MET A 1 81 ? -2.545 6.419 13.297 1.00 92.81 81 MET A O 1
ATOM 628 N N . ALA A 1 82 ? -3.349 4.829 14.659 1.00 90.88 82 ALA A N 1
ATOM 629 C CA . ALA A 1 82 ? -2.555 3.734 14.104 1.00 90.88 82 ALA A CA 1
ATOM 630 C C . ALA A 1 82 ? -2.846 3.513 12.611 1.00 90.88 82 ALA A C 1
ATOM 632 O O . ALA A 1 82 ? -1.918 3.429 11.813 1.00 90.88 82 ALA A O 1
ATOM 633 N N . SER A 1 83 ? -4.126 3.491 12.225 1.00 91.44 83 SER A N 1
ATOM 634 C CA . SER A 1 83 ? -4.565 3.374 10.827 1.00 91.44 83 SER A CA 1
ATOM 635 C C . SER A 1 83 ? -3.991 4.491 9.947 1.00 91.44 83 SER A C 1
ATOM 637 O O . SER A 1 83 ? -3.399 4.224 8.898 1.00 91.44 83 SER A O 1
ATOM 639 N N . THR A 1 84 ? -4.083 5.741 10.410 1.00 93.00 84 THR A N 1
ATOM 640 C CA . THR A 1 84 ? -3.520 6.897 9.702 1.00 93.00 84 THR A CA 1
ATOM 641 C C . THR A 1 84 ? -2.001 6.806 9.589 1.00 93.00 84 THR A C 1
ATOM 643 O O . THR A 1 84 ? -1.467 7.004 8.502 1.00 93.00 84 THR A O 1
ATOM 646 N N . ILE A 1 85 ? -1.300 6.474 10.679 1.00 95.75 85 ILE A N 1
ATOM 647 C CA . ILE A 1 85 ? 0.165 6.351 10.683 1.00 95.75 85 ILE A CA 1
ATOM 648 C C . ILE A 1 85 ? 0.616 5.284 9.684 1.00 95.75 85 ILE A C 1
ATOM 650 O O . ILE A 1 85 ? 1.496 5.558 8.874 1.00 95.75 85 ILE A O 1
ATOM 654 N N . LEU A 1 86 ? -0.008 4.103 9.691 1.00 94.69 86 LEU A N 1
ATOM 655 C CA . LEU A 1 86 ? 0.321 3.024 8.756 1.00 94.69 86 LEU A CA 1
ATOM 656 C C . LEU A 1 86 ? 0.138 3.461 7.301 1.00 94.69 86 LEU A C 1
ATOM 658 O O . LEU A 1 86 ? 1.009 3.216 6.470 1.00 94.69 86 LEU A O 1
ATOM 662 N N . THR A 1 87 ? -0.955 4.166 7.008 1.00 93.25 87 THR A N 1
ATOM 663 C CA . THR A 1 87 ? -1.234 4.669 5.657 1.00 93.25 87 THR A CA 1
ATOM 664 C C . THR A 1 87 ? -0.192 5.701 5.215 1.00 93.25 87 THR A C 1
ATOM 666 O O . THR A 1 87 ? 0.325 5.613 4.104 1.00 93.25 87 THR A O 1
ATOM 669 N N . VAL A 1 88 ? 0.165 6.652 6.088 1.00 95.50 88 VAL A N 1
ATOM 670 C CA . VAL A 1 88 ? 1.170 7.690 5.794 1.00 95.50 88 VAL A CA 1
ATOM 671 C C . VAL A 1 88 ? 2.556 7.079 5.597 1.00 95.50 88 VAL A C 1
ATOM 673 O O . VAL A 1 88 ? 3.228 7.402 4.623 1.00 95.50 88 VAL A O 1
ATOM 676 N N . VAL A 1 89 ? 2.974 6.171 6.481 1.00 96.88 89 VAL A N 1
ATOM 677 C CA . VAL A 1 89 ? 4.259 5.466 6.359 1.00 96.88 89 VAL A CA 1
ATOM 678 C C . VAL A 1 89 ? 4.307 4.661 5.062 1.00 96.88 89 VAL A C 1
ATOM 680 O O . VAL A 1 89 ? 5.293 4.746 4.335 1.00 96.88 89 VAL A O 1
ATOM 683 N N . GLY A 1 90 ? 3.234 3.941 4.727 1.00 95.50 90 GLY A N 1
ATOM 684 C CA . GLY A 1 90 ? 3.137 3.226 3.458 1.00 95.50 90 GLY A CA 1
ATOM 685 C C . GLY A 1 90 ? 3.276 4.155 2.252 1.00 95.50 90 GLY A C 1
ATOM 686 O O . GLY A 1 90 ? 4.044 3.853 1.343 1.00 95.50 90 GLY A O 1
ATOM 687 N N . ALA A 1 91 ? 2.603 5.308 2.263 1.00 94.75 91 ALA A N 1
ATOM 688 C CA . ALA A 1 91 ? 2.709 6.285 1.183 1.00 94.75 91 ALA A CA 1
ATOM 689 C C . ALA A 1 91 ? 4.144 6.822 1.036 1.00 94.75 91 ALA A C 1
ATOM 691 O O . ALA A 1 91 ? 4.659 6.898 -0.076 1.00 94.75 91 ALA A O 1
ATOM 692 N N . LEU A 1 92 ? 4.818 7.138 2.149 1.00 96.56 92 LEU A N 1
ATOM 693 C CA . LEU A 1 92 ? 6.216 7.580 2.140 1.00 96.56 92 LEU A CA 1
ATOM 694 C C . LEU A 1 92 ? 7.157 6.514 1.566 1.00 96.56 92 LEU A C 1
ATOM 696 O O . LEU A 1 92 ? 8.022 6.846 0.760 1.00 96.56 92 LEU A O 1
ATOM 700 N N . ILE A 1 93 ? 6.969 5.243 1.936 1.00 95.31 93 ILE A N 1
ATOM 701 C CA . ILE A 1 93 ? 7.749 4.124 1.387 1.00 95.31 93 ILE A CA 1
ATOM 702 C C . ILE A 1 93 ? 7.526 3.997 -0.121 1.00 95.31 93 ILE A C 1
ATOM 704 O O . ILE A 1 93 ? 8.485 3.799 -0.861 1.00 95.31 93 ILE A O 1
ATOM 708 N N . PHE A 1 94 ? 6.282 4.139 -0.586 1.00 95.12 94 PHE A N 1
ATOM 709 C CA . PHE A 1 94 ? 5.983 4.102 -2.013 1.00 95.12 94 PHE A CA 1
ATOM 710 C C . PHE A 1 94 ? 6.705 5.221 -2.764 1.00 95.12 94 PHE A C 1
ATOM 712 O O . PHE A 1 94 ? 7.419 4.937 -3.719 1.00 95.12 94 PHE A O 1
ATOM 719 N N . PHE A 1 95 ? 6.592 6.473 -2.306 1.00 94.62 95 PHE A N 1
ATOM 720 C CA . PHE A 1 95 ? 7.306 7.590 -2.930 1.00 94.62 95 PHE A CA 1
ATOM 721 C C . PHE A 1 95 ? 8.820 7.380 -2.917 1.00 94.62 95 PHE A C 1
ATOM 723 O O . PHE A 1 95 ? 9.463 7.592 -3.940 1.00 94.62 95 PHE A O 1
ATOM 730 N N . TYR A 1 96 ? 9.381 6.891 -1.812 1.00 94.50 96 TYR A N 1
ATOM 731 C CA . TYR A 1 96 ? 10.795 6.536 -1.753 1.00 94.50 96 TYR A CA 1
ATOM 732 C C . TYR A 1 96 ? 11.172 5.498 -2.821 1.00 94.50 96 TYR A C 1
ATOM 734 O O . TYR A 1 96 ? 12.124 5.712 -3.569 1.00 94.50 96 TYR A O 1
ATOM 742 N N . ALA A 1 97 ? 10.378 4.434 -2.972 1.00 93.12 97 ALA A N 1
ATOM 743 C CA . ALA A 1 97 ? 10.588 3.408 -3.991 1.00 93.12 97 ALA A CA 1
ATOM 744 C C . ALA A 1 97 ? 10.544 3.968 -5.424 1.00 93.12 97 ALA A C 1
ATOM 746 O O . ALA A 1 97 ? 11.258 3.476 -6.290 1.00 93.12 97 ALA A O 1
ATOM 747 N N . THR A 1 98 ? 9.749 5.015 -5.675 1.00 90.06 98 THR A N 1
ATOM 748 C CA . THR A 1 98 ? 9.708 5.692 -6.985 1.00 90.06 98 THR A CA 1
ATOM 749 C C . THR A 1 98 ? 10.940 6.549 -7.293 1.00 90.06 98 THR A C 1
ATOM 751 O O . THR A 1 98 ? 11.123 6.943 -8.440 1.00 90.06 98 THR A O 1
ATOM 754 N N . THR A 1 99 ? 11.768 6.855 -6.289 1.00 88.69 99 THR A N 1
ATOM 755 C CA . THR A 1 99 ? 12.959 7.716 -6.425 1.00 88.69 99 THR A CA 1
ATOM 756 C C . THR A 1 99 ? 14.288 6.959 -6.433 1.00 88.69 99 THR A C 1
ATOM 758 O O . THR A 1 99 ? 15.334 7.596 -6.550 1.00 88.69 99 THR A O 1
ATOM 761 N N . MET A 1 100 ? 14.253 5.632 -6.275 1.00 80.25 100 MET A N 1
ATOM 762 C CA . MET A 1 100 ? 15.425 4.752 -6.372 1.00 80.25 100 MET A CA 1
ATOM 763 C C . MET A 1 100 ? 15.696 4.369 -7.822 1.00 80.25 100 MET A C 1
ATOM 765 O O . MET A 1 100 ? 16.887 4.375 -8.198 1.00 80.25 100 MET A O 1
#

Sequence (100 aa):
MSEVIQSKTKAFIHCAIPFLMLGYFLFGALSEGIVIPGREGSLALLGISAWLACLFPLLWLTGDLIRHYPNVPMSTKARNMASTILTVVGALIFFYATTM

pLDDT: mean 87.51, std 10.84, range [47.81, 96.88]

Secondary structure (DSSP, 8-state):
-HHHHHHHHHHHHHHHHHHHHHHHHHHHHHTT-EEEE-SSSEEEE-HHHHHHHHHHHHHHHHHHHHHH---S---HHHHHHHHHHHHHHHHHHHHHHHT-

Foldseek 3Di:
DVVVVVLVVVLCVQLVVLVVVLVQLVVQAVPAFHWDDDDVGIQTQGDPLSVLLSQQSVLLNVLSCLQRPPPDDDDNVVSPVSSVVSNVVSVVSNVVSSVD

Radius of gyration: 15.55 Å; chains: 1; bounding box: 46×23×42 Å